Protein AF-A0A2N1YNK8-F1 (afdb_monomer)

pLDDT: mean 80.13, std 15.3, range [54.16, 96.31]

Structure (mmCIF, N/CA/C/O backbone):
data_AF-A0A2N1YNK8-F1
#
_entry.id   AF-A0A2N1YNK8-F1
#
loop_
_atom_site.group_PDB
_atom_site.id
_atom_site.type_symbol
_atom_site.label_atom_id
_atom_site.label_alt_id
_atom_site.label_comp_id
_atom_site.label_asym_id
_atom_site.label_entity_id
_atom_site.label_seq_id
_atom_site.pdbx_PDB_ins_code
_atom_site.Cartn_x
_atom_site.Cartn_y
_atom_site.Cartn_z
_atom_site.occupancy
_atom_site.B_iso_or_equiv
_atom_site.auth_seq_id
_atom_site.auth_comp_id
_atom_site.auth_asym_id
_atom_site.auth_atom_id
_atom_site.pdbx_PDB_model_num
ATOM 1 N N . MET A 1 1 ? 20.755 -1.393 -40.555 1.00 83.94 1 MET A N 1
ATOM 2 C CA . MET A 1 1 ? 20.191 -0.398 -39.609 1.00 83.94 1 MET A CA 1
ATOM 3 C C . MET A 1 1 ? 18.888 -0.875 -38.962 1.00 83.94 1 MET A C 1
ATOM 5 O O . MET A 1 1 ? 18.850 -0.921 -37.743 1.00 83.94 1 MET A O 1
ATOM 9 N N . MET A 1 2 ? 17.864 -1.304 -39.716 1.00 90.12 2 MET A N 1
ATOM 10 C CA . MET A 1 2 ? 16.556 -1.700 -39.149 1.00 90.12 2 MET A CA 1
ATOM 11 C C . MET A 1 2 ? 16.615 -2.866 -38.140 1.00 90.12 2 MET A C 1
ATOM 13 O O . MET A 1 2 ? 16.026 -2.779 -37.068 1.00 90.12 2 MET A O 1
ATOM 17 N N . CYS A 1 3 ? 17.391 -3.919 -38.422 1.00 94.00 3 CYS A N 1
ATOM 18 C CA . CYS A 1 3 ? 17.519 -5.056 -37.499 1.00 94.00 3 CYS A CA 1
ATOM 19 C C . CYS A 1 3 ? 18.138 -4.660 -36.149 1.00 94.00 3 CYS A C 1
ATOM 21 O O . CYS A 1 3 ? 17.716 -5.155 -35.110 1.00 94.00 3 CYS A O 1
ATOM 23 N N . ALA A 1 4 ? 19.098 -3.731 -36.152 1.00 94.25 4 ALA A N 1
ATOM 24 C CA . ALA A 1 4 ? 19.705 -3.233 -34.921 1.00 94.25 4 ALA A CA 1
ATOM 25 C C . ALA A 1 4 ? 18.690 -2.454 -34.070 1.00 94.25 4 ALA A C 1
ATOM 27 O O . ALA A 1 4 ? 18.638 -2.645 -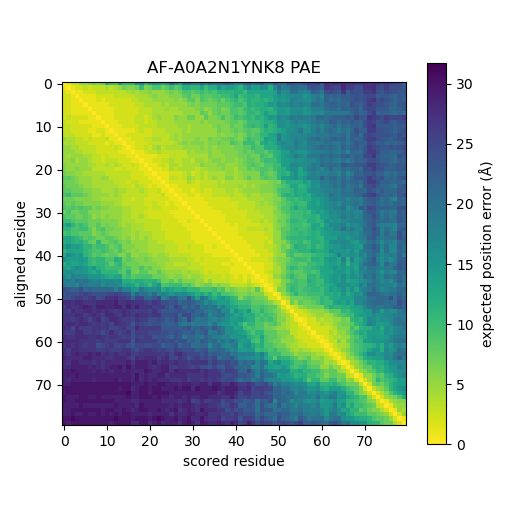32.860 1.00 94.25 4 ALA A O 1
ATOM 28 N N . ALA A 1 5 ? 17.833 -1.643 -34.702 1.00 94.69 5 ALA A N 1
ATOM 29 C CA . ALA A 1 5 ? 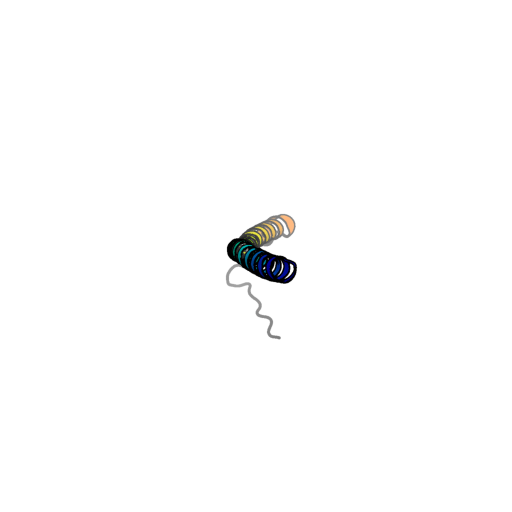16.766 -0.927 -34.004 1.00 94.69 5 ALA A CA 1
ATOM 30 C C . ALA A 1 5 ? 15.764 -1.889 -33.340 1.00 94.69 5 ALA A C 1
ATOM 32 O O . ALA A 1 5 ? 15.372 -1.671 -32.195 1.00 94.69 5 ALA A O 1
ATOM 33 N N . LEU A 1 6 ? 15.409 -2.990 -34.014 1.00 95.56 6 LEU A N 1
ATOM 34 C CA . LEU A 1 6 ? 14.532 -4.017 -33.443 1.00 95.56 6 LEU A CA 1
ATOM 35 C C . LEU A 1 6 ? 15.163 -4.690 -32.219 1.00 95.56 6 LEU A C 1
ATOM 37 O O . LEU A 1 6 ? 14.507 -4.789 -31.184 1.00 95.56 6 LEU A O 1
ATOM 41 N N . ILE A 1 7 ? 16.439 -5.078 -32.301 1.00 96.31 7 ILE A N 1
ATOM 42 C CA . ILE A 1 7 ? 17.167 -5.695 -31.179 1.00 96.31 7 ILE A CA 1
ATOM 43 C C . ILE A 1 7 ? 17.226 -4.743 -29.980 1.00 96.31 7 ILE A C 1
ATOM 45 O O . ILE A 1 7 ? 16.896 -5.139 -28.863 1.00 96.31 7 ILE A O 1
ATOM 49 N N . VAL A 1 8 ? 17.572 -3.473 -30.212 1.00 96.31 8 VAL A N 1
ATOM 50 C CA . VAL A 1 8 ? 17.620 -2.456 -29.151 1.00 96.31 8 VAL A CA 1
ATOM 51 C C . VAL A 1 8 ? 16.241 -2.262 -28.519 1.00 96.31 8 VAL A C 1
ATOM 53 O O . VAL A 1 8 ? 16.133 -2.231 -27.295 1.00 96.31 8 VAL A O 1
ATOM 56 N N . SER A 1 9 ? 15.176 -2.196 -29.324 1.00 94.38 9 SER A N 1
ATOM 57 C CA . SER A 1 9 ? 13.811 -2.050 -28.805 1.00 94.38 9 SER A CA 1
ATOM 58 C C . SER A 1 9 ? 13.373 -3.251 -27.959 1.00 94.38 9 SER A C 1
ATOM 60 O O . SER A 1 9 ? 12.822 -3.067 -26.875 1.00 94.38 9 SER A O 1
ATOM 62 N N . ALA A 1 10 ? 13.689 -4.476 -28.392 1.00 93.38 10 ALA A N 1
ATOM 63 C CA . ALA A 1 10 ? 13.361 -5.696 -27.663 1.00 93.38 10 ALA A CA 1
ATOM 64 C C . ALA A 1 10 ? 14.080 -5.757 -26.306 1.00 93.38 10 ALA A C 1
ATOM 66 O O . ALA A 1 10 ? 13.461 -6.069 -25.287 1.00 93.38 10 ALA A O 1
ATOM 67 N N . MET A 1 11 ? 15.367 -5.395 -26.271 1.00 95.44 11 MET A N 1
ATOM 68 C CA . MET A 1 11 ? 16.136 -5.319 -25.027 1.00 95.44 11 MET A CA 1
ATOM 69 C C . MET A 1 11 ? 15.589 -4.241 -24.085 1.00 95.44 11 MET A C 1
ATOM 71 O O . MET A 1 11 ? 15.404 -4.506 -22.898 1.00 95.44 11 MET A O 1
ATOM 75 N N . ALA A 1 12 ? 15.278 -3.051 -24.607 1.00 94.19 12 ALA A N 1
ATOM 76 C CA . ALA A 1 12 ? 14.742 -1.944 -23.818 1.00 94.19 12 ALA A CA 1
ATOM 77 C C . ALA A 1 12 ? 13.387 -2.289 -23.178 1.00 94.19 12 ALA A C 1
ATOM 79 O O . ALA A 1 12 ? 13.182 -2.046 -21.987 1.00 94.19 12 ALA A O 1
ATOM 80 N N . VAL A 1 13 ? 12.478 -2.909 -23.938 1.00 93.62 13 VAL A N 1
ATOM 81 C CA . VAL A 1 13 ? 11.173 -3.353 -23.423 1.00 93.62 13 VAL A CA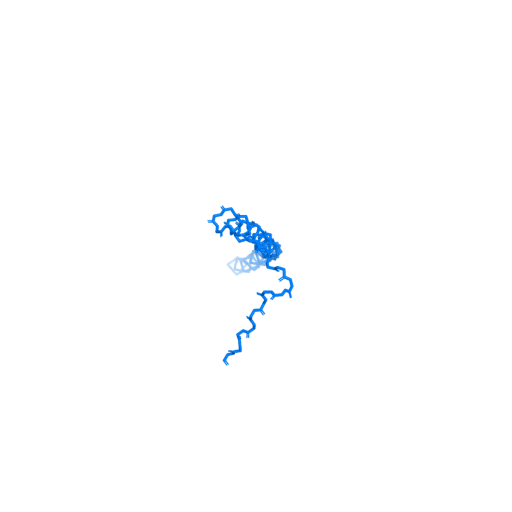 1
ATOM 82 C C . VAL A 1 13 ? 11.345 -4.445 -22.369 1.00 93.62 13 VAL A C 1
ATOM 84 O O . VAL A 1 13 ? 10.740 -4.359 -21.301 1.00 93.62 13 VAL A O 1
ATOM 87 N N . SER A 1 14 ? 12.202 -5.441 -22.618 1.00 93.56 14 SER A N 1
ATOM 88 C CA . SER A 1 14 ? 12.476 -6.500 -21.640 1.00 93.56 14 SER A CA 1
ATOM 89 C C . SER A 1 14 ? 13.030 -5.936 -20.329 1.00 93.56 14 SER A C 1
ATOM 91 O O . SER A 1 14 ? 12.615 -6.361 -19.250 1.00 93.56 14 SER A O 1
ATOM 93 N N . TRP A 1 15 ? 13.937 -4.960 -20.411 1.00 93.31 15 TRP A N 1
ATOM 94 C CA . TRP A 1 15 ? 14.498 -4.285 -19.243 1.00 93.31 15 TRP A CA 1
ATOM 95 C C . TRP A 1 15 ? 13.433 -3.495 -18.475 1.00 93.31 15 TRP A C 1
ATOM 97 O O . TRP A 1 15 ? 13.315 -3.629 -17.259 1.00 93.31 15 TRP A O 1
ATOM 107 N N . SER A 1 16 ? 12.608 -2.723 -19.187 1.00 92.31 16 SER A N 1
ATOM 108 C CA . SER A 1 16 ? 11.517 -1.942 -18.595 1.00 92.31 16 SER A CA 1
ATOM 109 C C . SER A 1 16 ? 10.509 -2.826 -17.854 1.00 92.31 16 SER A C 1
ATOM 111 O O . SER A 1 16 ? 10.120 -2.518 -16.726 1.00 92.31 16 SER A O 1
ATOM 113 N N . VAL A 1 17 ? 10.141 -3.970 -18.438 1.00 93.50 17 VAL A N 1
ATOM 114 C CA . VAL A 1 17 ? 9.244 -4.941 -17.797 1.00 93.50 17 VAL A CA 1
ATOM 115 C C . VAL A 1 17 ? 9.891 -5.564 -16.563 1.00 93.50 17 VAL A C 1
ATOM 117 O O . VAL A 1 17 ? 9.213 -5.744 -15.552 1.00 93.50 17 VAL A O 1
ATOM 120 N N . HIS A 1 18 ? 11.182 -5.896 -16.617 1.00 91.88 18 HIS A N 1
ATOM 121 C CA . HIS A 1 18 ? 11.883 -6.465 -15.467 1.00 91.88 18 HIS A CA 1
ATOM 122 C C . HIS A 1 18 ? 11.914 -5.486 -14.284 1.00 91.88 18 HIS A C 1
ATOM 124 O O . HIS A 1 18 ? 11.557 -5.859 -13.166 1.00 91.88 18 HIS A O 1
ATOM 130 N N . GLU A 1 19 ? 12.242 -4.221 -14.544 1.00 90.38 19 GLU A N 1
ATOM 131 C CA . GLU A 1 19 ? 12.265 -3.174 -13.519 1.00 90.38 19 GLU A CA 1
ATOM 132 C C . GLU A 1 19 ? 10.863 -2.900 -12.953 1.00 90.38 19 GLU A C 1
ATOM 134 O O . GLU A 1 19 ? 10.679 -2.831 -11.737 1.00 90.38 19 GLU A O 1
ATOM 139 N N . SER A 1 20 ? 9.846 -2.840 -13.821 1.00 88.50 20 SER A N 1
ATOM 140 C CA . SER A 1 20 ? 8.446 -2.669 -13.417 1.00 88.50 20 SER A CA 1
ATOM 141 C C . SER A 1 20 ? 7.960 -3.811 -12.519 1.00 88.50 20 SER A C 1
ATOM 143 O O . SER A 1 20 ? 7.292 -3.565 -11.511 1.00 88.50 20 SER A O 1
ATOM 145 N N . ARG A 1 21 ? 8.339 -5.059 -12.827 1.00 91.44 21 ARG A N 1
ATOM 146 C CA . ARG A 1 21 ? 8.038 -6.218 -11.974 1.00 91.44 21 ARG A CA 1
ATOM 147 C C . ARG A 1 21 ? 8.732 -6.118 -10.618 1.00 91.44 21 ARG A C 1
ATOM 149 O O . ARG A 1 21 ? 8.094 -6.418 -9.613 1.00 91.44 21 ARG A O 1
ATOM 156 N N . ARG A 1 22 ? 9.994 -5.671 -10.566 1.00 92.44 22 ARG A N 1
ATOM 157 C CA . ARG A 1 22 ? 10.725 -5.506 -9.297 1.00 92.44 22 ARG A CA 1
ATOM 158 C C . ARG A 1 22 ? 10.048 -4.476 -8.391 1.00 92.44 22 ARG A C 1
ATOM 160 O O . ARG A 1 22 ? 9.714 -4.798 -7.258 1.00 92.44 22 ARG A O 1
ATOM 167 N N . LEU A 1 23 ? 9.756 -3.291 -8.929 1.00 88.50 23 LEU A N 1
ATOM 168 C CA . LEU A 1 23 ? 9.071 -2.214 -8.203 1.00 88.50 23 LEU A CA 1
ATOM 169 C C . LEU A 1 23 ? 7.680 -2.640 -7.712 1.00 88.50 23 LEU A C 1
ATOM 171 O O . LEU A 1 23 ? 7.293 -2.343 -6.584 1.00 88.50 23 LEU A O 1
ATOM 175 N N . THR A 1 24 ? 6.936 -3.371 -8.544 1.00 91.69 24 THR A N 1
ATOM 176 C CA . THR A 1 24 ? 5.600 -3.861 -8.184 1.00 91.69 24 THR A CA 1
ATOM 177 C C . THR A 1 24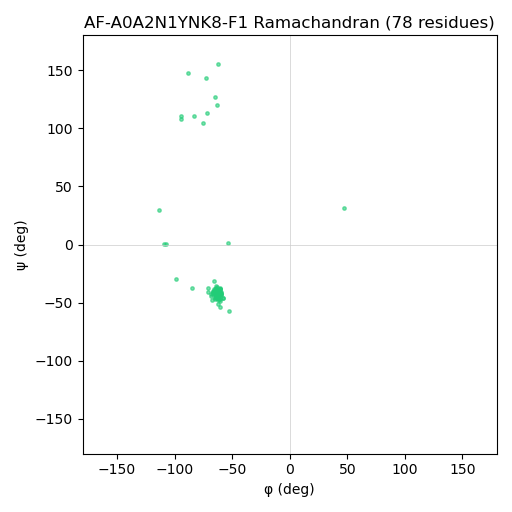 ? 5.663 -4.896 -7.060 1.00 91.69 24 THR A C 1
ATOM 179 O O . THR A 1 24 ? 4.844 -4.843 -6.145 1.00 91.69 24 THR A O 1
ATOM 182 N N . ASN A 1 25 ? 6.643 -5.804 -7.087 1.00 93.25 25 ASN A N 1
ATOM 183 C CA . ASN A 1 25 ? 6.834 -6.796 -6.027 1.00 93.25 25 ASN A CA 1
ATOM 184 C C . ASN A 1 25 ? 7.122 -6.138 -4.671 1.00 93.25 25 ASN A C 1
ATOM 186 O O . ASN A 1 25 ? 6.560 -6.558 -3.659 1.00 93.25 25 ASN A O 1
ATOM 190 N N . ASP A 1 26 ? 7.954 -5.096 -4.644 1.00 91.81 26 ASP A N 1
ATOM 191 C CA . ASP A 1 26 ? 8.282 -4.387 -3.403 1.00 91.81 26 ASP A CA 1
ATOM 192 C C . ASP A 1 26 ? 7.044 -3.711 -2.797 1.00 91.81 26 ASP A C 1
ATOM 194 O O . ASP A 1 26 ? 6.770 -3.857 -1.602 1.00 91.81 26 ASP A O 1
ATOM 198 N N . VAL A 1 27 ? 6.239 -3.045 -3.631 1.00 93.81 27 VAL A N 1
ATOM 199 C CA . VAL A 1 27 ? 4.969 -2.436 -3.202 1.00 93.81 27 VAL A CA 1
ATOM 200 C C . VAL A 1 27 ? 3.994 -3.497 -2.693 1.00 93.81 27 VAL A C 1
ATOM 202 O O . VAL A 1 27 ? 3.404 -3.329 -1.626 1.00 93.81 27 VAL A O 1
ATOM 205 N N . GLN A 1 28 ? 3.844 -4.612 -3.412 1.00 93.81 28 GLN A N 1
ATOM 206 C CA . GLN A 1 28 ? 2.967 -5.709 -2.995 1.00 93.81 28 GLN A CA 1
ATOM 207 C C . GLN A 1 28 ? 3.386 -6.299 -1.647 1.00 93.81 28 GLN A C 1
ATOM 209 O O . GLN A 1 28 ? 2.527 -6.603 -0.819 1.00 93.81 28 GLN A O 1
ATOM 214 N N . ARG A 1 29 ? 4.693 -6.419 -1.391 1.00 94.62 29 ARG A N 1
ATOM 215 C CA . ARG A 1 29 ? 5.217 -6.928 -0.120 1.00 94.62 29 ARG A CA 1
ATOM 216 C C . ARG A 1 29 ? 4.875 -6.005 1.048 1.00 94.62 29 ARG A C 1
ATOM 218 O O . ARG A 1 29 ? 4.413 -6.487 2.080 1.00 94.62 29 ARG A O 1
ATOM 225 N N . LEU A 1 30 ? 5.068 -4.696 0.887 1.00 94.25 30 LEU A N 1
ATOM 226 C CA . LEU A 1 30 ? 4.697 -3.718 1.916 1.00 94.25 30 LEU A CA 1
ATOM 227 C C . LEU A 1 30 ? 3.183 -3.700 2.158 1.00 94.25 30 LEU A C 1
ATOM 229 O O . LEU A 1 30 ? 2.741 -3.673 3.305 1.00 94.25 30 LEU A O 1
ATOM 233 N N . GLN A 1 31 ? 2.388 -3.772 1.089 1.00 95.81 31 GLN A N 1
ATOM 234 C CA . GLN A 1 31 ? 0.931 -3.813 1.190 1.00 95.81 31 GLN A CA 1
ATOM 235 C C . GLN A 1 31 ? 0.442 -5.065 1.930 1.00 95.81 31 GLN A C 1
ATOM 237 O O . GLN A 1 31 ? -0.494 -4.982 2.724 1.00 95.81 31 GLN A O 1
ATOM 242 N N . ALA A 1 32 ? 1.071 -6.218 1.694 1.00 95.50 32 ALA A 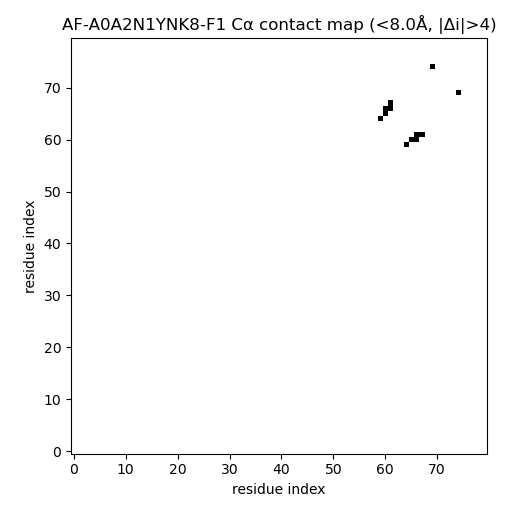N 1
ATOM 243 C CA . ALA A 1 32 ? 0.739 -7.455 2.392 1.00 95.50 32 ALA A CA 1
ATOM 244 C C . ALA A 1 32 ? 0.975 -7.333 3.906 1.00 95.50 32 ALA A C 1
ATOM 246 O O . ALA A 1 32 ? 0.113 -7.728 4.690 1.00 95.50 32 ALA A O 1
ATOM 247 N N . GLU A 1 33 ? 2.092 -6.726 4.315 1.00 95.12 33 GLU A N 1
ATOM 248 C CA . GLU A 1 33 ? 2.390 -6.506 5.733 1.00 95.12 33 GLU A CA 1
ATOM 249 C C . GLU A 1 33 ? 1.417 -5.509 6.374 1.00 95.12 33 GLU A C 1
ATOM 251 O O . GLU A 1 33 ? 0.890 -5.763 7.457 1.00 95.12 33 GLU A O 1
ATOM 256 N N . HIS A 1 34 ? 1.095 -4.416 5.676 1.00 95.38 34 HIS A N 1
ATOM 257 C CA . HIS A 1 34 ? 0.076 -3.470 6.129 1.00 95.38 34 HIS A CA 1
ATOM 258 C C . HIS A 1 34 ? -1.283 -4.156 6.333 1.00 95.38 34 HIS A C 1
ATOM 260 O O . HIS A 1 34 ? -1.930 -3.970 7.363 1.00 95.38 34 HIS A O 1
ATOM 266 N N . ASN A 1 35 ? -1.711 -4.990 5.382 1.00 94.94 35 ASN A N 1
ATOM 267 C CA . ASN A 1 35 ? -2.976 -5.719 5.478 1.00 94.94 35 ASN A CA 1
ATOM 268 C C . ASN A 1 35 ? -2.984 -6.713 6.652 1.00 94.94 35 ASN A C 1
ATOM 270 O O . ASN A 1 35 ? -4.010 -6.854 7.324 1.00 94.94 35 ASN A O 1
ATOM 274 N N . ARG A 1 36 ? -1.852 -7.378 6.923 1.00 95.56 36 ARG A N 1
ATOM 275 C CA . ARG A 1 36 ? -1.693 -8.276 8.075 1.00 95.56 36 ARG A CA 1
ATOM 276 C C . ARG A 1 36 ? -1.899 -7.520 9.386 1.00 95.56 36 ARG A C 1
ATOM 278 O O . ARG A 1 36 ? -2.782 -7.881 10.161 1.00 95.56 36 ARG A O 1
ATOM 285 N N . LEU A 1 37 ? -1.168 -6.422 9.576 1.00 95.62 37 LEU A N 1
ATOM 286 C CA . LEU A 1 37 ? -1.280 -5.577 10.768 1.00 95.62 37 LEU A CA 1
ATOM 287 C C . LEU A 1 37 ? -2.682 -4.980 10.924 1.00 95.62 37 LEU A C 1
ATOM 289 O O . LEU A 1 37 ? -3.220 -4.951 12.026 1.00 95.62 37 LEU A O 1
ATOM 293 N N . HIS A 1 38 ? -3.314 -4.546 9.831 1.00 94.50 38 HIS A N 1
ATOM 294 C CA . HIS A 1 38 ? -4.677 -4.014 9.872 1.00 94.50 38 HIS A CA 1
ATOM 295 C C . HIS A 1 38 ? -5.698 -5.079 10.297 1.00 94.50 38 HIS A C 1
ATOM 297 O O . HIS A 1 38 ? -6.670 -4.774 10.991 1.00 94.50 38 HIS A O 1
ATOM 303 N N . THR A 1 39 ? -5.491 -6.334 9.895 1.00 92.31 39 THR A N 1
ATOM 304 C CA . THR A 1 39 ? -6.345 -7.456 10.305 1.00 92.31 39 THR A CA 1
ATOM 305 C C . THR A 1 39 ? -6.189 -7.734 11.796 1.00 92.31 39 THR A C 1
ATOM 307 O O . THR A 1 39 ? -7.195 -7.800 12.500 1.00 92.31 39 THR A O 1
ATOM 310 N N . GLU A 1 40 ? -4.949 -7.818 12.285 1.00 93.19 40 GLU A N 1
ATOM 311 C CA . GLU A 1 40 ? -4.647 -7.984 13.714 1.00 93.19 40 GLU A CA 1
ATOM 312 C C . GLU A 1 40 ? -5.248 -6.832 14.537 1.00 93.19 40 GLU A C 1
ATOM 314 O O . GLU A 1 40 ? -5.953 -7.059 15.517 1.00 93.19 40 GLU A O 1
ATOM 319 N N . TRP A 1 41 ? -5.077 -5.588 14.083 1.00 91.44 41 TRP A N 1
ATOM 320 C CA . TRP A 1 41 ? -5.679 -4.414 14.713 1.00 91.44 41 TRP A CA 1
ATOM 321 C C . TRP A 1 41 ? -7.207 -4.479 14.745 1.00 91.44 41 TRP A C 1
ATOM 323 O O . TRP A 1 41 ? -7.825 -4.171 15.761 1.00 91.44 41 TRP A O 1
ATOM 333 N N . SER A 1 42 ? -7.833 -4.895 13.642 1.00 89.88 42 SER A N 1
ATOM 334 C CA . SER A 1 42 ? -9.290 -5.028 13.569 1.00 89.88 42 SER A CA 1
ATOM 335 C C . SER A 1 42 ? -9.792 -6.081 14.556 1.00 89.88 42 SER A C 1
ATOM 337 O O . SER A 1 42 ? -10.775 -5.835 15.249 1.00 89.88 42 SER A O 1
ATOM 339 N N . GLN A 1 43 ? -9.096 -7.217 14.675 1.00 90.81 43 GLN A N 1
ATOM 340 C CA . GLN A 1 43 ? -9.408 -8.253 15.664 1.00 90.81 43 GLN A CA 1
ATOM 341 C C . GLN A 1 43 ? -9.278 -7.724 17.096 1.00 90.81 43 GLN A C 1
ATOM 343 O O . GLN A 1 43 ? -10.216 -7.866 17.875 1.00 90.81 43 GLN A O 1
ATOM 348 N N . LEU A 1 44 ? -8.187 -7.025 17.417 1.00 88.75 44 LEU A N 1
ATOM 349 C CA . LEU A 1 44 ? -7.994 -6.401 18.731 1.00 88.75 44 LEU A CA 1
ATOM 350 C C . LEU A 1 44 ? -9.071 -5.355 19.045 1.00 88.75 44 LEU A C 1
ATOM 352 O O . LEU A 1 44 ? -9.539 -5.250 20.179 1.00 88.75 44 LEU A O 1
ATOM 356 N N . LEU A 1 45 ? -9.497 -4.579 18.047 1.00 86.75 45 LEU A N 1
ATOM 357 C CA . LEU A 1 45 ? -10.569 -3.603 18.212 1.00 86.75 45 LEU A CA 1
ATOM 358 C C . LEU A 1 45 ? -11.911 -4.290 18.483 1.00 86.75 45 LEU A C 1
ATOM 360 O O . LEU A 1 45 ? -12.671 -3.834 19.337 1.00 86.75 45 LEU A O 1
ATOM 364 N N . LEU A 1 46 ? -12.191 -5.393 17.786 1.00 84.12 46 LEU A N 1
ATOM 365 C CA . LEU A 1 46 ? -13.354 -6.240 18.034 1.00 84.12 46 LEU A CA 1
ATOM 366 C C . LEU A 1 46 ? -13.319 -6.798 19.458 1.00 84.12 46 LEU A C 1
ATOM 368 O O . LEU A 1 46 ? -14.298 -6.620 20.183 1.00 84.12 46 LEU A O 1
ATOM 372 N N . GLU A 1 47 ? -12.186 -7.354 19.892 1.00 83.19 47 GLU A N 1
ATOM 373 C CA . GLU A 1 47 ? -11.980 -7.786 21.274 1.00 83.19 47 GLU A CA 1
ATOM 374 C C . GLU A 1 47 ? -12.304 -6.641 22.236 1.00 83.19 47 GLU A C 1
ATOM 376 O O . GLU A 1 47 ? -13.238 -6.759 23.023 1.00 83.19 47 GLU A O 1
ATOM 381 N N . HIS A 1 48 ? -11.660 -5.479 22.112 1.00 75.50 48 HIS A N 1
ATOM 382 C CA . HIS A 1 48 ? -11.889 -4.346 23.013 1.00 75.50 48 HIS A CA 1
ATOM 383 C C . HIS A 1 48 ? -13.341 -3.832 22.996 1.00 75.50 48 HIS A C 1
ATOM 385 O O . HIS A 1 48 ? -13.913 -3.499 24.038 1.00 75.50 48 HIS A O 1
ATOM 391 N N . SER A 1 49 ? -13.976 -3.811 21.822 1.00 73.69 49 SER A N 1
ATOM 392 C CA . SER A 1 49 ? -15.373 -3.397 21.676 1.00 73.69 49 SER A CA 1
ATOM 393 C C . SER A 1 49 ? -16.343 -4.355 22.368 1.00 73.69 49 SER A C 1
ATOM 395 O O . SER A 1 49 ? -17.353 -3.899 22.909 1.00 73.69 49 SER A O 1
ATOM 397 N N . THR A 1 50 ? -16.027 -5.657 22.437 1.00 66.06 50 THR A N 1
ATOM 398 C CA . THR A 1 50 ? -16.849 -6.610 23.193 1.00 66.06 50 THR A CA 1
ATOM 399 C C . THR A 1 50 ? -16.796 -6.324 24.691 1.00 66.06 50 THR A C 1
ATOM 401 O O . THR A 1 50 ? -17.851 -6.295 25.320 1.00 66.06 50 THR A O 1
ATOM 404 N N . TRP A 1 51 ? -15.637 -5.971 25.258 1.00 59.69 51 TRP A N 1
ATOM 405 C CA . TRP A 1 51 ? -15.539 -5.542 26.663 1.00 59.69 51 TRP A CA 1
ATOM 406 C C . TRP A 1 51 ? -16.347 -4.264 26.937 1.00 59.69 51 TRP A C 1
ATOM 408 O O . TRP A 1 51 ? -17.067 -4.187 27.934 1.00 59.69 51 TRP A O 1
ATOM 418 N N . GLY A 1 52 ? -16.301 -3.284 26.027 1.00 61.00 52 GLY A N 1
ATOM 419 C CA . GLY A 1 52 ? -17.094 -2.053 26.132 1.00 61.00 52 GLY A CA 1
ATOM 420 C C . GLY A 1 52 ? -18.606 -2.287 26.014 1.00 61.00 52 GLY A C 1
ATOM 421 O O . GLY A 1 52 ? -19.393 -1.679 26.743 1.00 61.00 52 GLY A O 1
ATOM 422 N N . ALA A 1 53 ? -19.025 -3.199 25.134 1.00 61.06 53 ALA A N 1
ATOM 423 C CA . ALA A 1 53 ? -20.421 -3.593 24.989 1.00 61.06 53 ALA A CA 1
ATOM 424 C C . ALA A 1 53 ? -20.927 -4.361 26.221 1.00 61.06 53 ALA A C 1
ATOM 426 O O . ALA A 1 53 ? -21.999 -4.029 26.720 1.00 61.06 53 ALA A O 1
ATOM 427 N N . TYR A 1 54 ? -20.153 -5.309 26.762 1.00 60.88 54 TYR A N 1
ATOM 428 C CA . TYR A 1 54 ? -20.503 -6.033 27.991 1.00 60.88 54 TYR A CA 1
ATOM 429 C C . TYR A 1 54 ? -20.616 -5.099 29.199 1.00 60.88 54 TYR A C 1
ATOM 431 O O . TYR A 1 54 ? -21.633 -5.133 29.889 1.00 60.88 54 TYR A O 1
ATOM 439 N N . ALA A 1 55 ? -19.644 -4.207 29.416 1.00 62.56 55 ALA A N 1
ATOM 440 C CA . ALA A 1 55 ? -19.694 -3.237 30.513 1.00 62.56 55 ALA A CA 1
ATOM 441 C C . ALA A 1 55 ? -20.910 -2.299 30.402 1.00 62.56 55 ALA A C 1
ATOM 443 O O . ALA A 1 55 ? -21.556 -1.962 31.397 1.00 62.56 55 ALA A O 1
ATOM 444 N N . ARG A 1 56 ? -21.273 -1.902 29.175 1.00 64.06 56 ARG A N 1
ATOM 445 C CA . ARG A 1 56 ? -22.470 -1.094 28.915 1.00 64.06 56 ARG A CA 1
ATOM 446 C C . ARG A 1 56 ? -23.765 -1.887 29.103 1.00 64.06 56 ARG A C 1
ATOM 448 O O . ARG A 1 56 ? -24.733 -1.322 29.603 1.00 64.06 56 ARG A O 1
ATOM 455 N N . VAL A 1 57 ? -23.803 -3.166 28.732 1.00 66.25 57 VAL A N 1
ATOM 456 C CA . VAL A 1 57 ? -24.954 -4.050 28.978 1.00 66.25 57 VAL A CA 1
ATOM 457 C C . VAL A 1 57 ? -25.130 -4.300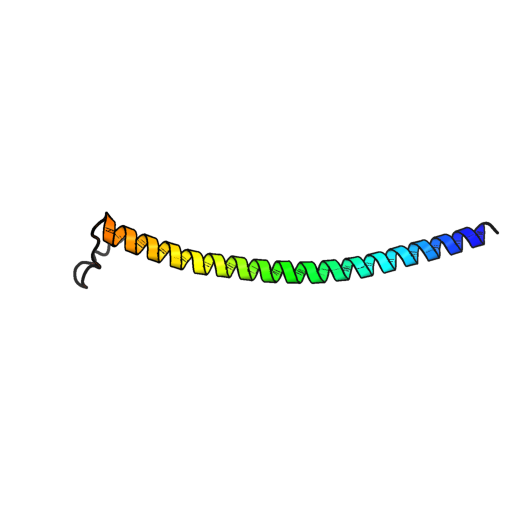 30.475 1.00 66.25 57 VAL A C 1
ATOM 459 O O . VAL A 1 57 ? -26.254 -4.213 30.957 1.00 66.25 57 VAL A O 1
ATOM 462 N N . GLU A 1 58 ? -24.052 -4.522 31.230 1.00 64.38 58 GLU A N 1
ATOM 463 C CA . GLU A 1 58 ? -24.112 -4.683 32.687 1.00 64.38 58 GLU A CA 1
ATOM 464 C C . GLU A 1 58 ? -24.620 -3.409 33.370 1.00 64.38 58 GLU A C 1
ATOM 466 O O . GLU A 1 58 ? -25.527 -3.473 34.204 1.00 64.38 58 GLU A O 1
ATOM 471 N N . SER A 1 59 ? -24.097 -2.236 32.991 1.00 65.81 59 SER A N 1
ATOM 472 C CA . SER A 1 59 ? -24.561 -0.973 33.572 1.00 65.81 59 SER A CA 1
ATOM 473 C C . SER A 1 59 ? -26.017 -0.686 33.207 1.00 65.81 59 SER A C 1
ATOM 475 O O . SER A 1 59 ? -26.783 -0.233 34.059 1.00 65.81 59 SER A O 1
ATOM 477 N N . LEU A 1 60 ? -26.441 -1.004 31.979 1.00 66.00 60 LEU A N 1
ATOM 478 C CA . LEU A 1 60 ? -27.826 -0.852 31.544 1.00 66.00 60 LEU A CA 1
ATOM 479 C C . LEU A 1 60 ? -28.755 -1.842 32.265 1.00 66.00 60 LEU A C 1
ATOM 481 O O . LEU A 1 60 ? -29.814 -1.434 32.730 1.00 66.00 60 LEU A O 1
ATOM 485 N N . ALA A 1 61 ? -28.359 -3.105 32.434 1.00 66.38 61 ALA A N 1
ATOM 486 C CA . ALA A 1 61 ? -29.123 -4.106 33.179 1.00 66.38 61 ALA A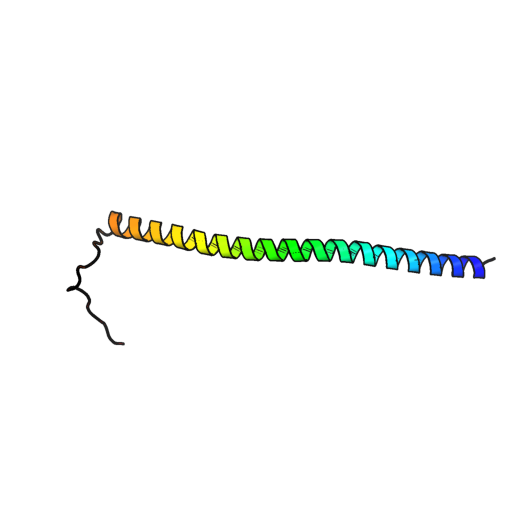 CA 1
ATOM 487 C C . ALA A 1 61 ? -29.257 -3.735 34.665 1.00 66.38 61 ALA A C 1
ATOM 489 O O . ALA A 1 61 ? -30.342 -3.824 35.241 1.00 66.38 61 ALA A O 1
ATOM 490 N N . ARG A 1 62 ? -28.185 -3.231 35.285 1.00 67.06 62 ARG A N 1
ATOM 491 C CA . ARG A 1 62 ? -28.209 -2.805 36.689 1.00 67.06 62 ARG A CA 1
ATOM 492 C C . ARG A 1 62 ? -29.023 -1.529 36.899 1.00 67.06 62 ARG A C 1
ATOM 494 O O . ARG A 1 62 ? -29.771 -1.439 37.865 1.00 67.06 62 ARG A O 1
ATOM 501 N N . SER A 1 63 ? -28.903 -0.555 35.995 1.00 68.69 63 SER A N 1
ATOM 502 C CA . SER A 1 63 ? -29.547 0.760 36.142 1.00 68.69 63 SER A CA 1
ATOM 503 C C . SER A 1 63 ? -30.992 0.820 35.645 1.00 68.69 63 SER A C 1
ATOM 505 O O . SER A 1 63 ? -31.803 1.515 36.248 1.00 68.69 63 SER A O 1
ATOM 507 N N . ARG A 1 64 ? -31.333 0.128 34.549 1.00 62.88 64 ARG A N 1
ATOM 508 C CA . ARG A 1 64 ? -32.675 0.182 33.938 1.00 62.88 64 ARG A CA 1
ATOM 509 C C . ARG A 1 64 ? -33.568 -0.989 34.318 1.00 62.88 64 ARG A C 1
ATOM 511 O O . ARG A 1 64 ? -34.779 -0.813 34.335 1.00 62.88 64 ARG A O 1
ATOM 518 N N . LEU A 1 65 ? -32.991 -2.157 34.593 1.00 63.47 65 LEU A N 1
ATOM 519 C CA . LEU A 1 65 ? -33.741 -3.372 34.932 1.00 63.47 65 LEU A CA 1
ATOM 520 C C . LEU A 1 65 ? -33.631 -3.743 36.420 1.00 63.47 65 LEU A C 1
ATOM 522 O O . LEU A 1 65 ? -34.206 -4.749 36.822 1.00 63.47 65 LEU A O 1
ATOM 526 N N . SER A 1 66 ? -32.903 -2.959 37.232 1.00 62.53 66 SER A N 1
ATOM 527 C CA . SER A 1 66 ? -32.620 -3.247 38.650 1.00 62.53 66 SER A CA 1
ATOM 528 C C . SER A 1 66 ? -32.146 -4.687 38.895 1.00 62.53 66 SER A C 1
ATOM 530 O O . SER A 1 66 ? -32.411 -5.265 39.948 1.00 62.53 66 SER A O 1
ATOM 532 N N . MET A 1 67 ? -31.441 -5.284 37.926 1.00 59.84 67 MET A N 1
ATOM 533 C CA . MET A 1 67 ? -30.903 -6.635 38.073 1.00 59.84 67 MET A CA 1
ATOM 534 C C . MET A 1 67 ? -29.730 -6.619 39.063 1.00 59.84 67 MET A C 1
ATOM 536 O O . MET A 1 67 ? -28.671 -6.043 38.792 1.00 59.84 67 MET A O 1
ATOM 540 N N . ALA A 1 68 ? -29.929 -7.263 40.214 1.00 62.78 68 ALA A N 1
ATOM 541 C CA . ALA A 1 68 ? -28.872 -7.643 41.145 1.00 62.78 68 ALA A CA 1
ATOM 542 C C . ALA A 1 68 ? -28.322 -9.024 40.761 1.00 62.78 68 ALA A C 1
ATOM 544 O O . ALA A 1 68 ? -29.057 -9.866 40.244 1.00 62.78 68 ALA A O 1
ATOM 545 N N . LEU A 1 69 ? -27.025 -9.251 40.991 1.00 56.59 69 LEU A N 1
ATOM 546 C CA . LEU A 1 69 ? -26.409 -10.557 40.764 1.00 56.59 69 LEU A CA 1
ATOM 547 C C . LEU A 1 69 ? -27.082 -11.566 41.719 1.00 56.59 69 LEU A C 1
ATOM 549 O O . LEU A 1 69 ? -27.059 -11.322 42.926 1.00 56.59 69 LEU A O 1
ATOM 553 N N . PRO A 1 70 ? -27.725 -12.639 41.223 1.00 56.06 70 PRO A N 1
ATOM 554 C CA . PRO A 1 70 ? -28.430 -13.573 42.091 1.00 56.06 70 PRO A CA 1
ATOM 555 C C . PRO A 1 70 ? -27.426 -14.286 43.002 1.00 56.06 70 PRO A C 1
ATOM 557 O O . PRO A 1 70 ? -26.442 -14.856 42.526 1.00 56.06 70 PRO A O 1
ATOM 560 N N . GLU A 1 71 ? -27.667 -14.245 44.314 1.00 59.19 71 GLU A N 1
ATOM 561 C CA . GLU A 1 71 ? -26.906 -15.036 45.280 1.00 59.19 71 GLU A CA 1
ATOM 562 C C . GLU A 1 71 ? -27.092 -16.535 45.002 1.00 59.19 71 GLU A C 1
ATOM 564 O O . GLU A 1 71 ? -28.095 -16.958 44.417 1.00 59.19 71 GLU A O 1
ATOM 569 N N . SER A 1 72 ? -26.114 -17.338 45.427 1.00 58.38 72 SER A N 1
ATOM 570 C CA . SER A 1 72 ? -25.851 -18.744 45.068 1.00 58.38 72 SER A CA 1
ATOM 571 C C . SER A 1 72 ? -27.010 -19.749 45.244 1.00 58.38 72 SER A C 1
ATOM 573 O O . SER A 1 72 ? -26.822 -20.935 44.993 1.00 58.38 72 SER A O 1
ATOM 575 N N . GLY A 1 73 ? -28.195 -19.307 45.673 1.00 57.66 73 GLY A N 1
ATOM 576 C CA . GLY A 1 73 ? -29.413 -20.101 45.853 1.00 57.66 73 GLY A CA 1
ATOM 577 C C . GLY A 1 73 ? -30.550 -19.833 44.853 1.00 57.66 73 GLY A C 1
ATOM 578 O O . GLY A 1 73 ? -31.596 -20.461 44.978 1.00 57.66 73 GLY A O 1
ATOM 579 N N . GLN A 1 74 ? -30.393 -18.929 43.875 1.00 56.44 74 GLN A N 1
ATOM 580 C CA . GLN A 1 74 ? -31.449 -18.560 42.905 1.00 56.44 74 GLN A CA 1
ATOM 581 C C . GLN A 1 74 ? -31.146 -18.959 41.447 1.00 56.44 74 GLN A C 1
ATOM 583 O O . GLN A 1 74 ? -31.598 -18.315 40.502 1.00 56.44 74 GLN A O 1
ATOM 588 N N . GLN A 1 75 ? -30.395 -20.041 41.234 1.00 54.16 75 GLN A N 1
ATOM 589 C CA . GLN A 1 75 ? -30.197 -20.608 39.897 1.00 54.16 75 GLN A CA 1
ATOM 590 C C . GLN A 1 75 ? -31.206 -21.731 39.637 1.00 54.16 75 GLN A C 1
ATOM 592 O O . GLN A 1 75 ? -31.117 -22.808 40.222 1.00 54.16 75 GLN A O 1
ATOM 597 N N . VAL A 1 76 ? -32.159 -21.492 38.732 1.00 64.31 76 VAL A N 1
ATOM 598 C CA . VAL A 1 76 ? -33.023 -22.546 38.183 1.00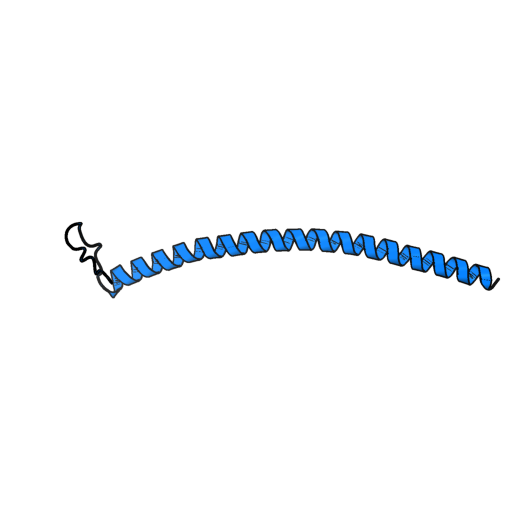 64.31 76 VAL A CA 1
ATOM 599 C C . VAL A 1 76 ? -32.402 -23.033 36.878 1.00 64.31 76 VAL A C 1
ATOM 601 O O . VAL A 1 76 ? -32.402 -22.330 35.870 1.00 64.31 76 VAL A O 1
ATOM 604 N N . MET A 1 77 ? -31.844 -24.243 36.909 1.00 56.50 77 MET A N 1
ATOM 605 C CA . MET A 1 77 ? -31.312 -24.916 35.728 1.00 56.50 77 MET A CA 1
ATOM 606 C C . MET A 1 77 ? -32.476 -25.443 34.887 1.00 56.50 77 MET A C 1
ATOM 608 O O . MET A 1 77 ? -33.098 -26.447 35.232 1.00 56.50 77 MET A O 1
ATOM 612 N N . VAL A 1 78 ? -32.776 -24.772 33.778 1.00 60.31 78 VAL A N 1
ATOM 613 C CA . VAL A 1 78 ? -33.745 -25.277 32.803 1.00 60.31 78 VAL A CA 1
ATOM 614 C C . VAL A 1 78 ? -33.015 -26.264 31.893 1.00 60.31 78 VAL A C 1
ATOM 616 O O . VAL 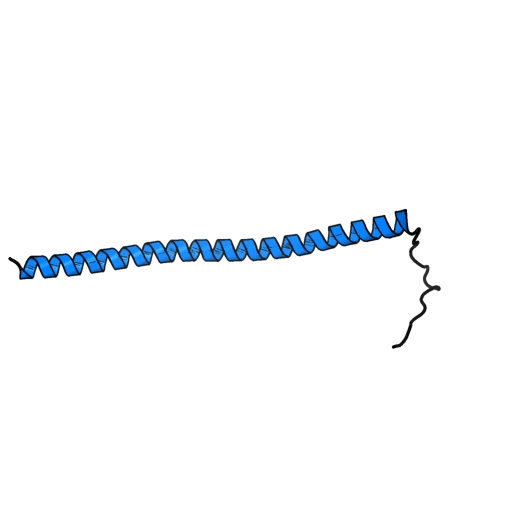A 1 78 ? -32.119 -25.884 31.139 1.00 60.31 78 VAL A O 1
ATOM 619 N N . ARG A 1 79 ? -33.350 -27.551 32.021 1.00 57.12 79 ARG A N 1
ATOM 620 C CA . ARG A 1 79 ? -32.945 -28.590 31.064 1.00 57.12 79 ARG A CA 1
ATOM 621 C C . ARG A 1 79 ? -33.747 -28.421 29.762 1.00 57.12 79 ARG A C 1
ATOM 623 O O . ARG A 1 79 ? -34.912 -28.035 29.860 1.00 57.12 79 ARG A O 1
ATOM 630 N N . PRO A 1 80 ? -33.130 -28.674 28.593 1.00 64.62 80 PRO A N 1
ATOM 631 C CA . PRO A 1 80 ? -33.809 -28.608 27.300 1.00 64.62 80 PRO A CA 1
ATOM 632 C C . PRO A 1 80 ? -34.946 -29.628 27.188 1.00 64.62 80 PRO A C 1
ATOM 634 O O . PRO A 1 80 ? -34.859 -30.687 27.857 1.00 64.62 80 PRO A O 1
#

Secondary structure (DSSP, 8-state):
-HHHHHHHHHHHHHHHHHHHHHHHHHHHHHHHHHHHHHHHHHHHHHHHHHHHHHHHHHHHHHHHS--PPPPTT-------

Radius of gyration: 31.61 Å; Cα contacts (8 Å, |Δi|>4): 6; chains: 1; bounding box: 54×29×86 Å

Foldseek 3Di:
DVVVVVVVVVVVVVVVVVVVVVVVVVVVVVVVVVVVVVVVVVVVVVVVVVVVVVVVVVCCCCPVVVDDDDPPPPDDDDDD

Mean predicted aligned error: 13.58 Å

Sequence (80 aa):
MMCAALIVSAMAVSWSVHESRRLTNDVQRLQAEHNRLHTEWSQLLLEHSTWGAYARVESLARSRLSMALPESGQQVMVRP

Solvent-accessible surface area (backbone atoms only — not comparable to full-atom values): 4696 Å² total; per-residue (Å²): 111,69,69,59,54,51,53,52,50,54,53,52,52,54,49,52,52,52,52,53,51,53,58,50,51,54,51,51,53,53,51,52,52,51,52,50,52,52,51,54,48,49,51,52,50,50,54,54,49,51,56,54,49,50,56,49,50,53,51,45,39,40,71,76,65,66,55,70,85,74,60,100,85,70,80,81,84,80,76,133